Protein AF-A0A3A4VJI7-F1 (afdb_monomer_lite)

Sequence (142 aa):
MVLNINERAIRIEETVIRQRICEKINSIASKTSEQTGNLPPHCHVLIFDKETDRVYGRSFRFKKNSNTHEISFEPINGLMMSISGNVASIIEMLVEKFPHTGLIADSKIAKGILESESVSVVEDGHFRLKRNSGILDVYTSE

Secondary structure (DSSP, 8-state):
----HHHHHHHHHHHHHHHHHHHHHHHHHHHHHHHHS---SEEEEEEEETTTTEEEEEEEEEEE-TTT--EEEEEPTT--EEE-S-HHHHHHHHHHH-TTSEEEE-HHHHHHHHHSS-EEEEETTEEEEEETTEEEEEE---

Foldseek 3Di:
DDDDVVVVVVVVVVVVVVVVVVVVQVVFVQLLCVVVLDFDQKEKEWEQDPVVRWIWIWIWGWDQDPVPSDIDIDTDPPRTDTDPDDLVVVVVVCCQPPQPHEYEYEPVSVVSVVVVPAWDDPDVQWIWHDDPRHIYIYGGSD

Radius of gyration: 16.57 Å; chains: 1; bounding box: 43×51×35 Å

Structure (mmCIF, N/CA/C/O backbone):
data_AF-A0A3A4VJI7-F1
#
_entry.id   AF-A0A3A4VJI7-F1
#
loop_
_atom_site.group_PDB
_atom_site.id
_atom_site.type_symbol
_atom_site.label_atom_id
_atom_site.label_alt_id
_atom_site.label_comp_id
_atom_site.label_asym_id
_atom_site.label_entity_id
_atom_site.label_seq_id
_atom_site.pdbx_PDB_ins_code
_atom_site.Cartn_x
_atom_site.Cartn_y
_atom_site.Cartn_z
_atom_site.occupancy
_atom_site.B_iso_or_equiv
_atom_site.auth_seq_id
_atom_site.auth_comp_id
_atom_site.auth_asym_id
_atom_site.auth_atom_id
_atom_site.pdbx_PDB_model_num
ATOM 1 N N . MET A 1 1 ? -24.163 33.745 12.766 1.00 47.50 1 MET A N 1
ATOM 2 C CA . MET A 1 1 ? -24.335 32.280 12.653 1.00 47.50 1 MET A CA 1
ATOM 3 C C . MET A 1 1 ? -23.215 31.618 13.448 1.00 47.50 1 MET A C 1
ATOM 5 O O . MET A 1 1 ? -22.086 31.572 12.977 1.00 47.50 1 MET A O 1
ATOM 9 N N . VAL A 1 2 ? -23.475 31.248 14.703 1.00 48.59 2 VAL A N 1
ATOM 10 C CA . VAL A 1 2 ? -22.473 30.622 15.583 1.00 48.59 2 VAL A CA 1
ATOM 11 C C . VAL A 1 2 ? -22.632 29.116 15.418 1.00 48.59 2 VAL A C 1
ATOM 13 O O . VAL A 1 2 ? -23.659 28.573 15.808 1.00 48.59 2 VAL A O 1
ATOM 16 N N . LEU A 1 3 ? -21.666 28.458 14.773 1.00 49.41 3 LEU A N 1
ATOM 17 C CA . LEU A 1 3 ? -21.612 26.993 14.754 1.00 49.41 3 LEU A CA 1
ATOM 18 C C . LEU A 1 3 ? -21.523 26.506 16.202 1.00 49.41 3 LEU A C 1
ATOM 20 O O . LEU A 1 3 ? -20.687 27.000 16.965 1.00 49.41 3 LEU A O 1
ATOM 24 N N . ASN A 1 4 ? -22.402 25.573 16.557 1.00 63.50 4 ASN A N 1
ATOM 25 C CA . ASN A 1 4 ? -22.494 25.000 17.891 1.00 63.50 4 ASN A CA 1
ATOM 26 C C . ASN A 1 4 ? -21.128 24.390 18.260 1.00 63.50 4 ASN A C 1
ATOM 28 O O . ASN A 1 4 ? -20.494 23.746 17.422 1.00 63.50 4 ASN A O 1
ATOM 32 N N . ILE A 1 5 ? -20.632 24.627 19.478 1.00 62.41 5 ILE A N 1
ATOM 33 C CA . ILE A 1 5 ? -19.257 24.273 19.893 1.00 62.41 5 ILE A CA 1
ATOM 34 C C . ILE A 1 5 ? -18.969 22.779 19.654 1.00 62.41 5 ILE A C 1
ATOM 36 O O . ILE A 1 5 ? -17.873 22.420 19.223 1.00 62.41 5 ILE A O 1
ATOM 40 N N . ASN A 1 6 ? -19.992 21.935 19.804 1.00 60.12 6 ASN A N 1
ATOM 41 C CA . ASN A 1 6 ? -19.926 20.499 19.536 1.00 60.12 6 ASN A CA 1
ATOM 42 C C . ASN A 1 6 ? -19.688 20.166 18.052 1.00 60.12 6 ASN A C 1
ATOM 44 O O . ASN A 1 6 ? -18.884 19.294 17.746 1.00 60.12 6 ASN A O 1
ATOM 48 N N . GLU A 1 7 ? -20.309 20.884 17.113 1.00 55.56 7 GLU A N 1
ATOM 49 C CA . GLU A 1 7 ? -20.093 20.657 15.674 1.00 55.56 7 GLU A CA 1
ATOM 50 C C . GLU A 1 7 ? -18.692 21.091 15.230 1.00 55.56 7 GLU A C 1
ATOM 52 O O . GLU A 1 7 ? -18.107 20.498 14.324 1.00 55.56 7 GLU A O 1
ATOM 57 N N . ARG A 1 8 ? -18.132 22.128 15.866 1.00 59.53 8 ARG A N 1
ATOM 58 C CA . ARG A 1 8 ? -16.745 22.548 15.622 1.00 59.53 8 ARG A CA 1
ATOM 59 C C . ARG A 1 8 ? -15.745 21.527 16.153 1.00 59.53 8 ARG A C 1
ATOM 61 O O . ARG A 1 8 ? -14.794 21.228 15.440 1.00 59.53 8 ARG A O 1
ATOM 68 N N . ALA A 1 9 ? -15.966 20.990 17.352 1.00 57.34 9 ALA A N 1
ATOM 69 C CA . ALA A 1 9 ? -15.097 19.972 17.940 1.00 57.34 9 ALA A CA 1
ATOM 70 C C . ALA A 1 9 ? -15.048 18.701 17.075 1.00 57.34 9 ALA A C 1
ATOM 72 O O . ALA A 1 9 ? -13.960 18.263 16.711 1.00 57.34 9 ALA A O 1
ATOM 73 N N . ILE A 1 10 ? -16.212 18.205 16.635 1.00 60.72 10 ILE A N 1
ATOM 74 C CA . ILE A 1 10 ? -16.316 17.028 15.754 1.00 60.72 10 ILE A CA 1
ATOM 75 C C . ILE A 1 10 ? -15.569 17.258 14.429 1.00 60.72 10 ILE A C 1
ATOM 77 O O . ILE A 1 10 ? -14.795 16.412 13.990 1.00 60.72 10 ILE A O 1
ATOM 81 N N . ARG A 1 11 ? -15.726 18.434 13.801 1.00 62.09 11 ARG A N 1
ATOM 82 C CA . ARG A 1 11 ? -15.022 18.756 12.544 1.00 62.09 11 ARG A CA 1
ATOM 83 C C . ARG A 1 11 ? -13.505 18.854 12.707 1.00 62.09 11 ARG A C 1
ATOM 85 O O . ARG A 1 11 ? -12.771 18.504 11.782 1.00 62.09 11 ARG A O 1
ATOM 92 N N . ILE A 1 12 ? -13.026 19.362 13.843 1.00 62.28 12 ILE A N 1
ATOM 93 C CA . ILE A 1 12 ? -11.589 19.427 14.140 1.00 62.28 12 ILE A CA 1
ATOM 94 C C . ILE A 1 12 ? -11.040 18.007 14.296 1.00 62.28 12 ILE A C 1
ATOM 96 O O . ILE A 1 12 ? -10.025 17.683 13.687 1.00 62.28 12 ILE A O 1
ATOM 100 N N . GLU A 1 13 ? -11.746 17.150 15.029 1.00 64.62 13 GLU A N 1
ATOM 101 C CA . GLU A 1 13 ? -11.365 15.755 15.250 1.00 64.62 13 GLU A CA 1
ATOM 102 C C . GLU A 1 13 ? -11.299 14.960 13.933 1.00 64.62 13 GLU A C 1
ATOM 104 O O . GLU A 1 13 ? -10.282 14.332 13.636 1.00 64.62 13 GLU A O 1
ATOM 109 N N . GLU A 1 14 ? -12.306 15.094 13.062 1.00 69.94 14 GLU A N 1
ATOM 110 C CA . GLU A 1 14 ? -12.296 14.485 11.722 1.00 69.94 14 GLU A CA 1
ATOM 111 C C . GLU A 1 14 ? -11.133 14.980 10.848 1.00 69.94 14 GLU A C 1
ATOM 113 O O . GLU A 1 14 ? -10.529 14.207 10.097 1.00 69.94 14 GLU A O 1
ATOM 118 N N . THR A 1 15 ? -10.792 16.268 10.946 1.00 75.31 15 THR A N 1
ATOM 119 C CA . THR A 1 15 ? -9.701 16.865 10.164 1.00 75.31 15 THR A CA 1
ATOM 120 C C . THR A 1 15 ? -8.341 16.346 10.626 1.00 75.31 15 THR A C 1
ATOM 122 O O . THR A 1 15 ? -7.509 15.983 9.792 1.00 75.31 15 THR A O 1
ATOM 125 N N . VAL A 1 16 ? -8.132 16.250 11.941 1.00 80.50 16 VAL A N 1
ATOM 126 C CA . VAL A 1 16 ? -6.893 15.732 12.537 1.00 80.50 16 VAL A CA 1
ATOM 127 C C . VAL A 1 16 ? -6.702 14.254 12.193 1.00 80.50 16 VAL A C 1
ATOM 129 O O . VAL A 1 16 ? -5.628 13.865 11.732 1.00 80.50 16 VAL A O 1
ATOM 132 N N . ILE A 1 17 ? -7.754 13.436 12.322 1.00 80.44 17 ILE A N 1
ATOM 133 C CA . ILE A 1 17 ? -7.716 12.013 11.950 1.00 80.44 17 ILE A CA 1
ATOM 134 C C . ILE A 1 17 ? -7.358 11.855 10.469 1.00 80.44 17 ILE A C 1
ATOM 136 O O . ILE A 1 17 ? -6.475 11.070 10.117 1.00 80.44 17 ILE A O 1
ATOM 140 N N . ARG A 1 18 ? -7.999 12.633 9.590 1.00 80.25 18 ARG A N 1
ATOM 141 C CA . ARG A 1 18 ? -7.735 12.600 8.148 1.00 80.25 18 ARG A CA 1
ATOM 142 C C . ARG A 1 18 ? -6.298 12.979 7.807 1.00 80.25 18 ARG A C 1
ATOM 144 O O . ARG A 1 18 ? -5.693 12.327 6.954 1.00 80.25 18 ARG A O 1
ATOM 151 N N . GLN A 1 19 ? -5.766 14.016 8.445 1.00 85.00 19 GLN A N 1
ATOM 152 C CA . GLN A 1 19 ? -4.391 14.448 8.231 1.00 85.00 19 GLN A CA 1
ATOM 153 C C . GLN A 1 19 ? -3.400 13.361 8.666 1.00 85.00 19 GLN A C 1
ATOM 155 O O . GLN A 1 19 ? -2.572 12.950 7.855 1.00 85.00 19 GLN A O 1
ATOM 160 N N . ARG A 1 20 ? -3.567 12.807 9.874 1.00 87.81 20 ARG A N 1
ATOM 161 C CA . ARG A 1 20 ? -2.749 11.699 10.399 1.00 87.81 20 ARG A CA 1
ATOM 162 C C . ARG A 1 20 ? -2.748 10.485 9.465 1.00 87.81 20 ARG A C 1
ATOM 164 O O . ARG A 1 20 ? -1.698 9.921 9.165 1.00 87.81 20 ARG A O 1
ATOM 171 N N . ILE A 1 21 ? -3.920 10.091 8.964 1.00 86.75 21 ILE A N 1
ATOM 172 C CA . ILE A 1 21 ? -4.065 8.983 8.006 1.00 86.75 21 ILE A CA 1
ATOM 173 C C . ILE A 1 21 ? -3.320 9.284 6.704 1.00 86.75 21 ILE A C 1
ATOM 175 O O . ILE A 1 21 ? -2.612 8.419 6.190 1.00 86.75 21 ILE A O 1
ATOM 179 N N . CYS A 1 22 ? -3.445 10.503 6.174 1.00 85.50 22 CYS A N 1
ATOM 180 C CA . CYS A 1 22 ? -2.739 10.903 4.957 1.00 85.50 22 CYS A CA 1
ATOM 181 C C . CYS A 1 22 ? -1.219 10.885 5.144 1.00 85.50 22 CYS A C 1
ATOM 183 O O . CYS A 1 22 ? -0.510 10.417 4.256 1.00 85.50 22 CYS A O 1
ATOM 185 N N . GLU A 1 23 ? -0.726 11.359 6.287 1.00 88.31 23 GLU A N 1
ATOM 186 C CA . GLU A 1 23 ? 0.696 11.328 6.637 1.00 88.31 23 GLU A CA 1
ATOM 187 C C . GLU A 1 23 ? 1.212 9.887 6.728 1.00 88.31 23 GLU A C 1
ATOM 189 O O . GLU A 1 23 ? 2.231 9.567 6.116 1.00 88.31 23 GLU A O 1
ATOM 194 N N . LYS A 1 24 ? 0.473 8.987 7.395 1.00 89.25 24 LYS A N 1
ATOM 195 C CA . LYS A 1 24 ? 0.837 7.564 7.483 1.00 89.25 24 LYS A CA 1
ATOM 196 C C . LYS A 1 24 ? 0.866 6.893 6.105 1.00 89.25 24 LYS A C 1
ATOM 198 O O . LYS A 1 24 ? 1.834 6.209 5.783 1.00 89.25 24 LYS A O 1
ATOM 203 N N . ILE A 1 25 ? -0.156 7.120 5.279 1.00 89.31 25 ILE A N 1
ATOM 204 C CA . ILE A 1 25 ? -0.222 6.604 3.903 1.00 89.31 25 ILE A CA 1
ATOM 205 C C . ILE A 1 25 ? 0.978 7.092 3.077 1.00 89.31 25 ILE A C 1
ATOM 207 O O . ILE A 1 25 ? 1.644 6.284 2.432 1.00 89.31 25 ILE A O 1
ATOM 211 N N . ASN A 1 26 ? 1.268 8.397 3.099 1.00 88.31 26 ASN A N 1
ATOM 212 C CA . ASN A 1 26 ? 2.390 8.970 2.353 1.00 88.31 26 ASN A CA 1
ATOM 213 C C . ASN A 1 26 ? 3.736 8.426 2.851 1.00 88.31 26 ASN A C 1
ATOM 215 O O . ASN A 1 26 ? 4.624 8.163 2.04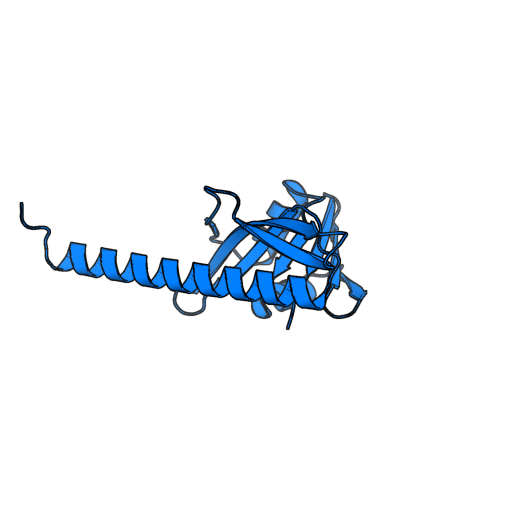6 1.00 88.31 26 ASN A O 1
ATOM 219 N N . SER A 1 27 ? 3.885 8.243 4.167 1.00 90.12 27 SER A N 1
ATOM 220 C CA . SER A 1 27 ? 5.105 7.693 4.761 1.00 90.12 27 SER A CA 1
ATOM 221 C C . SER A 1 27 ? 5.368 6.265 4.290 1.00 90.12 27 SER A C 1
ATOM 223 O O . SER A 1 27 ? 6.487 5.961 3.886 1.00 90.12 27 SER A O 1
ATOM 225 N N . ILE A 1 28 ? 4.342 5.409 4.285 1.00 90.19 28 ILE A N 1
ATOM 226 C CA . ILE A 1 28 ? 4.464 4.029 3.800 1.00 90.19 28 ILE A CA 1
ATOM 227 C C . ILE A 1 28 ? 4.773 4.020 2.302 1.00 90.19 28 ILE A C 1
ATOM 229 O O . ILE A 1 28 ? 5.717 3.361 1.885 1.00 90.19 28 ILE A O 1
ATOM 233 N N . ALA A 1 29 ? 4.054 4.813 1.502 1.00 88.12 29 ALA A N 1
ATOM 234 C CA . ALA A 1 29 ? 4.321 4.938 0.071 1.00 88.12 29 ALA A CA 1
ATOM 235 C C . ALA A 1 29 ? 5.783 5.325 -0.223 1.00 88.12 29 ALA A C 1
ATOM 237 O O . ALA A 1 29 ? 6.415 4.697 -1.072 1.00 88.12 29 ALA A O 1
ATOM 238 N N . SER A 1 30 ? 6.326 6.314 0.502 1.00 87.75 30 SER A N 1
ATOM 239 C CA . SER A 1 30 ? 7.726 6.746 0.366 1.00 87.75 30 SER A CA 1
ATOM 240 C C . SER A 1 30 ? 8.689 5.614 0.708 1.00 87.75 30 SER A C 1
ATOM 242 O O . SER A 1 30 ? 9.487 5.219 -0.139 1.00 87.75 30 SER A O 1
ATOM 244 N N . LYS A 1 31 ? 8.552 5.021 1.902 1.00 89.94 31 LYS A N 1
ATOM 245 C CA . LYS A 1 31 ? 9.438 3.951 2.383 1.00 89.94 31 LYS A CA 1
ATOM 246 C C . LYS A 1 31 ? 9.443 2.741 1.456 1.00 89.94 31 LYS A C 1
ATOM 248 O O . LYS A 1 31 ? 10.507 2.271 1.068 1.00 89.94 31 LYS A O 1
ATOM 253 N N . THR A 1 32 ? 8.264 2.256 1.061 1.00 88.69 32 THR A N 1
ATOM 254 C CA . THR A 1 32 ? 8.160 1.119 0.139 1.00 88.69 32 THR A CA 1
ATOM 255 C C . THR A 1 32 ? 8.757 1.464 -1.224 1.00 88.69 32 THR A C 1
ATOM 257 O O . THR A 1 32 ? 9.421 0.630 -1.830 1.00 88.69 32 THR A O 1
ATOM 260 N N . SER A 1 33 ? 8.593 2.703 -1.702 1.00 86.44 33 SER A N 1
ATOM 261 C CA . SER A 1 33 ? 9.201 3.120 -2.968 1.00 86.44 33 SER A CA 1
ATOM 262 C C . SER A 1 33 ? 10.727 3.145 -2.925 1.00 86.44 33 SER A C 1
ATOM 264 O O . SER A 1 33 ? 11.361 2.635 -3.847 1.00 86.44 33 SER A O 1
ATOM 266 N N . GLU A 1 34 ? 11.304 3.660 -1.839 1.00 85.81 34 GLU A N 1
ATOM 267 C CA . GLU A 1 34 ? 12.751 3.709 -1.612 1.00 85.81 34 GLU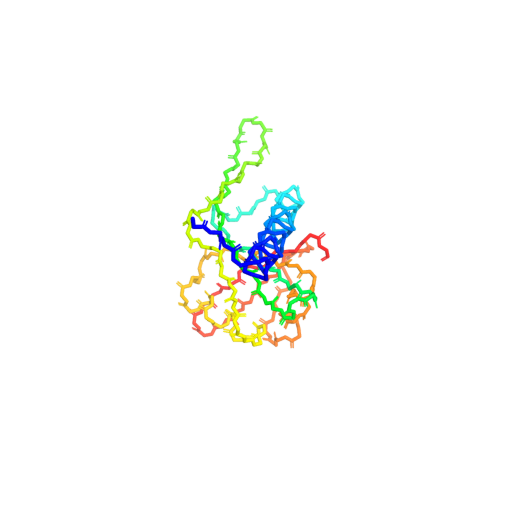 A CA 1
ATOM 268 C C . GLU A 1 34 ? 13.355 2.303 -1.517 1.00 85.81 34 GLU A C 1
ATOM 270 O O . GLU A 1 34 ? 14.419 2.056 -2.080 1.00 85.81 34 GLU A O 1
ATOM 275 N N . GLN A 1 35 ? 12.657 1.375 -0.855 1.00 85.31 35 GLN A N 1
ATOM 276 C CA . GLN A 1 35 ? 13.120 0.001 -0.664 1.00 85.31 35 GLN A CA 1
ATOM 277 C C . GLN A 1 35 ? 13.008 -0.847 -1.935 1.00 85.31 35 GLN A C 1
ATOM 279 O O . GLN A 1 35 ? 13.973 -1.501 -2.322 1.00 85.31 35 GLN A O 1
ATOM 284 N N . THR A 1 36 ? 11.843 -0.857 -2.589 1.00 82.56 36 THR A N 1
ATOM 285 C CA . THR A 1 36 ? 11.597 -1.741 -3.740 1.00 82.56 36 THR A CA 1
ATOM 286 C C . THR A 1 36 ? 12.256 -1.214 -5.015 1.00 82.56 36 THR A C 1
ATOM 288 O O . THR A 1 36 ? 12.641 -1.990 -5.885 1.00 82.56 36 THR A O 1
ATOM 291 N N . GLY A 1 37 ? 12.365 0.108 -5.198 1.00 74.75 37 GLY A N 1
ATOM 292 C CA . GLY A 1 37 ? 13.034 0.717 -6.357 1.00 74.75 37 GLY A CA 1
ATOM 293 C C . GLY A 1 37 ? 12.373 0.483 -7.734 1.00 74.75 37 GLY A C 1
ATOM 294 O O . GLY A 1 37 ? 12.763 1.124 -8.719 1.00 74.75 37 GLY A O 1
ATOM 295 N N . ASN A 1 38 ? 11.390 -0.421 -7.824 1.00 77.62 38 ASN A N 1
ATOM 296 C CA . ASN A 1 38 ? 10.706 -0.855 -9.043 1.00 77.62 38 ASN A CA 1
ATOM 297 C C . ASN A 1 38 ? 9.206 -1.121 -8.803 1.00 77.62 38 ASN A C 1
ATOM 299 O O . ASN A 1 38 ? 8.676 -2.183 -9.128 1.00 77.62 38 ASN A O 1
ATOM 303 N N . LEU A 1 39 ? 8.517 -0.152 -8.199 1.00 86.00 39 LEU A N 1
ATOM 304 C CA . LEU A 1 39 ? 7.067 -0.220 -8.030 1.00 86.00 39 LEU A CA 1
ATOM 305 C C . LEU A 1 39 ? 6.329 -0.059 -9.371 1.00 86.00 39 LEU A C 1
ATOM 307 O O . LEU A 1 39 ? 6.789 0.691 -10.241 1.00 86.00 39 LEU A O 1
ATOM 311 N N . PRO A 1 40 ? 5.145 -0.680 -9.525 1.00 87.81 40 PRO A N 1
ATOM 312 C CA . PRO A 1 40 ? 4.245 -0.386 -10.628 1.00 87.81 40 PRO A CA 1
ATOM 313 C C . PRO A 1 40 ? 3.934 1.121 -10.722 1.00 87.81 40 PRO A C 1
ATOM 315 O O . PRO A 1 40 ? 3.824 1.796 -9.696 1.00 87.81 40 PRO A O 1
ATOM 318 N N . PRO A 1 41 ? 3.709 1.672 -11.932 1.00 87.44 41 PRO A N 1
ATOM 319 C CA . PRO A 1 41 ? 3.395 3.096 -12.106 1.00 87.44 41 PRO A CA 1
ATOM 320 C C . PRO A 1 41 ? 2.136 3.550 -11.360 1.00 87.44 41 PRO A C 1
ATOM 322 O O . PRO A 1 41 ? 1.957 4.738 -11.096 1.00 87.44 41 PRO A O 1
ATOM 325 N N . HIS A 1 42 ? 1.252 2.607 -11.041 1.00 88.62 42 HIS A N 1
ATOM 326 C CA . HIS A 1 42 ? 0.031 2.820 -10.289 1.00 88.62 42 HIS A CA 1
ATOM 327 C C . HIS A 1 42 ? -0.014 1.839 -9.126 1.00 88.62 42 HIS A C 1
ATOM 329 O O . HIS A 1 42 ? -0.014 0.627 -9.353 1.00 88.62 42 HIS A O 1
ATOM 335 N N . CYS A 1 43 ? -0.112 2.370 -7.905 1.00 89.44 43 CYS A N 1
ATOM 336 C CA . CYS A 1 43 ? -0.380 1.548 -6.732 1.00 89.44 43 CYS A CA 1
ATOM 337 C C . CYS A 1 43 ? -1.503 2.129 -5.874 1.00 89.44 43 CYS A C 1
ATOM 339 O O . CYS A 1 43 ? -1.640 3.347 -5.720 1.00 89.44 43 CYS A O 1
ATOM 341 N N . HIS A 1 44 ? -2.273 1.241 -5.261 1.00 89.25 44 HIS A N 1
ATOM 342 C CA . HIS A 1 44 ? -3.118 1.553 -4.119 1.00 89.25 44 HIS A CA 1
ATOM 343 C C . HIS A 1 44 ? -2.303 1.359 -2.848 1.00 89.25 44 HIS A C 1
ATOM 345 O O . HIS A 1 44 ? -1.613 0.364 -2.718 1.00 89.25 44 HIS A O 1
ATOM 351 N N . VAL A 1 45 ? -2.378 2.287 -1.907 1.00 90.31 45 VAL A N 1
ATOM 352 C CA . VAL A 1 45 ? -1.789 2.159 -0.574 1.00 90.31 45 VAL A CA 1
ATOM 353 C C . VAL A 1 45 ? -2.929 1.911 0.398 1.00 90.31 45 VAL A C 1
ATOM 355 O O . VAL A 1 45 ? -3.836 2.741 0.467 1.00 90.31 45 VAL A O 1
ATOM 358 N N . LEU A 1 46 ? -2.895 0.801 1.131 1.00 89.81 46 LEU A N 1
ATOM 359 C CA . LEU A 1 46 ? -3.852 0.467 2.182 1.00 89.81 46 LEU A CA 1
ATOM 360 C C . LEU A 1 46 ? -3.169 0.449 3.547 1.00 89.81 46 LEU A C 1
ATOM 362 O O . LEU A 1 46 ? -2.125 -0.175 3.730 1.00 89.81 46 LEU A O 1
ATOM 366 N N . ILE A 1 47 ? -3.807 1.083 4.524 1.00 89.69 47 ILE A N 1
ATOM 367 C CA . ILE A 1 47 ? -3.372 1.060 5.917 1.00 89.69 47 ILE A CA 1
ATOM 368 C C . ILE A 1 47 ? -4.519 0.639 6.819 1.00 89.69 47 ILE A C 1
ATOM 370 O O . ILE A 1 47 ? -5.679 0.966 6.563 1.00 89.69 47 ILE A O 1
ATOM 374 N N . PHE A 1 48 ? -4.187 -0.027 7.915 1.00 87.38 48 PHE A N 1
ATOM 375 C CA . PHE A 1 48 ? -5.107 -0.206 9.020 1.00 87.38 48 PHE A CA 1
ATOM 376 C C . PHE A 1 48 ? -4.875 0.897 10.057 1.00 87.38 48 PHE A C 1
ATOM 378 O O . PHE A 1 48 ? -3.751 1.114 10.528 1.00 87.38 48 PHE A O 1
ATOM 385 N N . ASP A 1 49 ? -5.939 1.592 10.445 1.00 86.62 49 ASP A N 1
ATOM 386 C CA . ASP A 1 49 ? -5.906 2.527 11.560 1.00 86.62 49 ASP A CA 1
ATOM 387 C C . ASP A 1 49 ? -6.521 1.905 12.816 1.00 86.62 49 ASP A C 1
ATOM 389 O O . ASP A 1 49 ? -7.665 1.457 12.813 1.00 86.62 49 ASP A O 1
ATOM 393 N N . LYS A 1 50 ? -5.748 1.896 13.907 1.00 82.19 50 LYS A N 1
ATOM 394 C CA . LYS A 1 50 ? -6.157 1.293 15.184 1.00 82.19 50 LYS A CA 1
ATOM 395 C C . LYS A 1 50 ? -7.163 2.143 15.955 1.00 82.19 50 LYS A C 1
ATOM 397 O O . LYS A 1 50 ? -7.951 1.579 16.698 1.00 82.19 50 LYS A O 1
ATOM 402 N N . GLU A 1 51 ? -7.121 3.466 15.807 1.00 83.12 51 GLU A N 1
ATOM 403 C CA . GLU A 1 51 ? -8.000 4.373 16.561 1.00 83.12 51 GLU A CA 1
ATOM 404 C C . GLU A 1 51 ? -9.435 4.322 16.044 1.00 83.12 51 GLU A C 1
ATOM 406 O O . GLU A 1 51 ? -10.383 4.304 16.822 1.00 83.12 51 GLU A O 1
ATOM 411 N N . THR A 1 52 ? -9.592 4.262 14.725 1.00 79.75 52 THR A N 1
ATOM 412 C CA . THR A 1 52 ? -10.904 4.181 14.075 1.00 79.75 52 THR A CA 1
ATOM 413 C C . THR A 1 52 ? -11.345 2.750 13.766 1.00 79.75 52 THR A C 1
ATOM 415 O O . THR A 1 52 ? -12.474 2.566 13.314 1.00 79.75 52 THR A O 1
ATOM 418 N N . ASP A 1 53 ? -10.473 1.759 13.994 1.00 80.62 53 ASP A N 1
ATOM 419 C CA . ASP A 1 53 ? -10.666 0.336 13.670 1.00 80.62 53 ASP A CA 1
ATOM 420 C C . ASP A 1 53 ? -11.071 0.111 12.199 1.00 80.62 53 ASP A C 1
ATOM 422 O O . ASP A 1 53 ? -11.966 -0.668 11.868 1.00 80.62 53 ASP A O 1
ATOM 426 N N . ARG A 1 54 ? -10.445 0.861 11.282 1.00 82.88 54 ARG A N 1
ATOM 427 C CA . ARG A 1 54 ? -10.830 0.914 9.862 1.00 82.88 54 ARG A CA 1
ATOM 428 C C . ARG A 1 54 ? -9.635 0.821 8.930 1.00 82.88 54 ARG A C 1
ATOM 430 O O . ARG A 1 54 ? -8.520 1.227 9.257 1.00 82.88 54 ARG A O 1
ATOM 437 N N . VAL A 1 55 ? -9.899 0.330 7.721 1.00 85.62 55 VAL A N 1
ATOM 438 C CA . VAL A 1 55 ? -8.936 0.352 6.619 1.00 85.62 55 VAL A CA 1
ATOM 439 C C . VAL A 1 55 ? -9.111 1.637 5.824 1.00 85.62 55 VAL A C 1
ATOM 441 O O . VAL A 1 55 ? -10.230 2.006 5.454 1.00 85.62 55 VAL A O 1
ATOM 444 N N . TYR A 1 56 ? -7.999 2.306 5.544 1.00 87.25 56 TYR A N 1
ATOM 445 C CA . TYR A 1 56 ? -7.954 3.482 4.688 1.00 87.25 56 TYR A CA 1
ATOM 446 C C . TYR A 1 56 ? -7.098 3.206 3.471 1.00 87.25 56 TYR A C 1
ATOM 448 O O . TYR A 1 56 ? -6.010 2.649 3.586 1.00 87.25 56 TYR A O 1
ATOM 456 N N . GLY A 1 57 ? -7.597 3.622 2.312 1.00 87.50 57 GLY A N 1
ATOM 457 C CA . GLY A 1 57 ? -6.911 3.462 1.044 1.00 87.50 57 GLY A CA 1
ATOM 458 C C . GLY A 1 57 ? -6.677 4.779 0.333 1.00 87.50 57 GL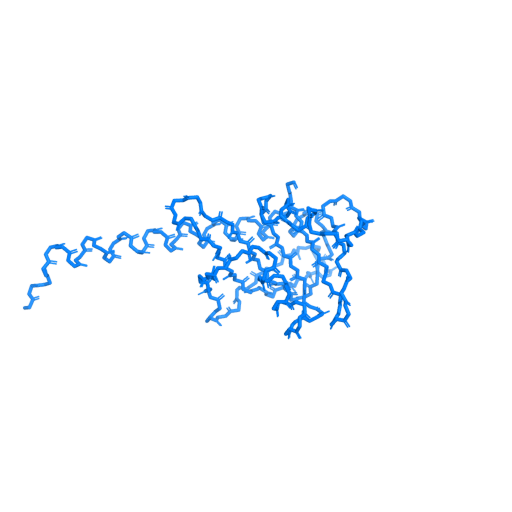Y A C 1
ATOM 459 O O . GLY A 1 57 ? -7.550 5.649 0.366 1.00 87.50 57 GLY A O 1
ATOM 460 N N . ARG A 1 58 ? -5.531 4.907 -0.343 1.00 87.62 58 ARG A N 1
ATOM 461 C CA . ARG A 1 58 ? -5.277 5.978 -1.312 1.00 87.62 58 ARG A CA 1
ATOM 462 C C . ARG A 1 58 ? -4.493 5.495 -2.516 1.00 87.62 58 ARG A C 1
ATOM 464 O O . ARG A 1 58 ? -3.574 4.705 -2.384 1.00 87.62 58 ARG A O 1
ATOM 471 N N . SER A 1 59 ? -4.844 5.996 -3.693 1.00 87.94 59 SER A N 1
ATOM 472 C CA . SER A 1 59 ? -4.143 5.649 -4.932 1.00 87.94 59 SER A CA 1
ATOM 473 C C . SER A 1 59 ? -3.045 6.653 -5.243 1.00 87.94 59 SER A C 1
ATOM 475 O O . SER A 1 59 ? -3.244 7.860 -5.083 1.00 87.94 59 SER A O 1
ATOM 477 N N . PHE A 1 60 ? -1.923 6.157 -5.742 1.00 88.31 60 PHE A N 1
ATOM 478 C CA . PHE A 1 60 ? -0.766 6.948 -6.128 1.00 88.31 60 PHE A CA 1
ATOM 479 C C . PHE A 1 60 ? -0.297 6.570 -7.521 1.00 88.31 60 PHE A C 1
ATOM 481 O O . PHE A 1 60 ? -0.416 5.423 -7.962 1.00 88.31 60 PHE A O 1
ATOM 488 N N . ARG A 1 61 ? 0.260 7.566 -8.203 1.00 88.62 61 ARG A N 1
ATOM 489 C CA . ARG A 1 61 ? 1.068 7.370 -9.395 1.00 88.62 61 ARG A CA 1
ATOM 490 C C . ARG A 1 61 ? 2.533 7.495 -9.001 1.00 88.62 61 ARG A C 1
ATOM 492 O O . ARG A 1 61 ? 2.924 8.543 -8.495 1.00 88.62 61 ARG A O 1
ATOM 499 N N . PHE A 1 62 ? 3.321 6.464 -9.275 1.00 87.06 62 PHE A N 1
ATOM 500 C CA . PHE A 1 62 ? 4.766 6.459 -9.076 1.00 87.06 62 PHE A CA 1
ATOM 501 C C . PHE A 1 62 ? 5.461 6.731 -10.409 1.00 87.06 62 PHE A C 1
ATOM 503 O O . PHE A 1 62 ? 5.097 6.174 -11.447 1.00 87.06 62 PHE A O 1
ATOM 510 N N . LYS A 1 63 ? 6.460 7.611 -10.391 1.00 84.50 63 LYS A N 1
ATOM 511 C CA . LYS A 1 63 ? 7.319 7.906 -11.538 1.00 84.50 63 LYS A CA 1
ATOM 512 C C . LYS A 1 63 ? 8.766 7.806 -11.086 1.00 84.50 63 LYS A C 1
ATOM 514 O O . LYS A 1 63 ? 9.216 8.596 -10.255 1.00 84.50 63 LYS A O 1
ATOM 519 N N . LYS A 1 64 ? 9.485 6.851 -11.668 1.00 79.50 64 LYS A N 1
ATOM 520 C CA . LYS A 1 64 ? 10.935 6.749 -11.542 1.00 79.50 64 LYS A CA 1
ATOM 521 C C . LYS A 1 64 ? 11.584 7.673 -12.564 1.00 79.50 64 LYS A C 1
ATOM 523 O O . LYS A 1 64 ? 11.307 7.572 -13.758 1.00 79.50 64 LYS A O 1
ATOM 528 N N . ASN A 1 65 ? 12.436 8.575 -12.100 1.00 79.06 65 ASN A N 1
ATOM 529 C CA . ASN A 1 65 ? 13.273 9.380 -12.969 1.00 79.06 65 ASN A CA 1
ATOM 530 C C . ASN A 1 65 ? 14.472 8.532 -13.417 1.00 79.06 65 ASN A C 1
ATOM 532 O O . ASN A 1 65 ? 15.343 8.209 -12.612 1.00 79.06 65 ASN A O 1
ATOM 536 N N . SER A 1 66 ? 14.527 8.170 -14.700 1.00 75.25 66 SER A N 1
ATOM 537 C CA . SER A 1 66 ? 15.598 7.320 -15.243 1.00 75.25 66 SER A CA 1
ATOM 538 C C . SER A 1 66 ? 16.998 7.935 -15.131 1.00 75.25 66 SER A C 1
ATOM 540 O O . SER A 1 66 ? 17.978 7.201 -15.177 1.00 75.25 66 SER A O 1
ATO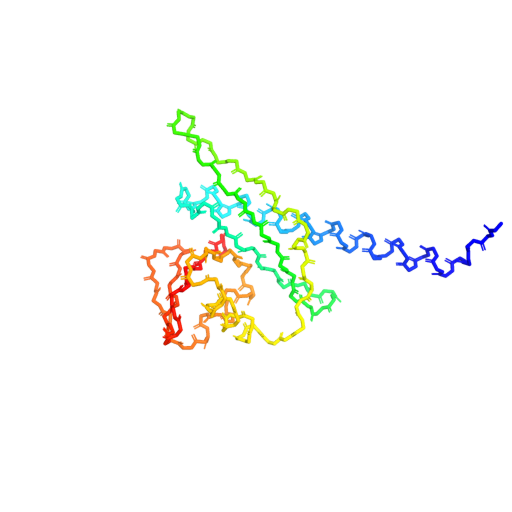M 542 N N . ASN A 1 67 ? 17.104 9.261 -14.982 1.00 75.56 67 ASN A N 1
ATOM 543 C CA . ASN A 1 67 ? 18.388 9.961 -14.920 1.00 75.56 67 ASN A CA 1
ATOM 544 C C . ASN A 1 67 ? 18.916 10.076 -13.486 1.00 75.56 67 ASN A C 1
ATOM 546 O O . ASN A 1 67 ? 20.112 9.917 -13.258 1.00 75.56 67 ASN A O 1
ATOM 550 N N . THR A 1 68 ? 18.038 10.354 -12.519 1.00 75.94 68 THR A N 1
ATOM 551 C CA . THR A 1 68 ? 18.427 10.571 -11.114 1.00 75.94 68 THR A CA 1
ATOM 552 C C . THR A 1 68 ? 18.191 9.350 -10.229 1.00 75.94 68 THR A C 1
ATOM 554 O O . THR A 1 68 ? 18.625 9.343 -9.085 1.00 75.94 68 THR A O 1
ATOM 557 N N . HIS A 1 69 ? 17.521 8.312 -10.745 1.00 68.44 69 HIS A N 1
ATOM 558 C CA . HIS A 1 69 ? 16.994 7.174 -9.978 1.00 68.44 69 HIS A CA 1
ATOM 559 C C . HIS A 1 69 ? 16.006 7.568 -8.868 1.00 68.44 69 HIS A C 1
ATOM 561 O O . HIS A 1 69 ? 15.560 6.705 -8.114 1.00 68.44 69 HIS A O 1
ATOM 567 N N . GLU A 1 70 ? 15.611 8.841 -8.796 1.00 75.44 70 GLU A N 1
ATOM 568 C CA . GLU A 1 70 ? 14.644 9.330 -7.822 1.00 75.44 70 GLU A CA 1
ATOM 569 C C . GLU A 1 70 ? 13.251 8.795 -8.144 1.00 75.44 70 GLU A C 1
ATOM 571 O O . GLU A 1 70 ? 12.832 8.735 -9.307 1.00 75.44 70 GLU A O 1
ATOM 576 N N . ILE A 1 71 ? 12.509 8.444 -7.099 1.00 74.56 71 ILE A N 1
ATOM 577 C CA . ILE A 1 71 ? 11.107 8.069 -7.214 1.00 74.56 71 ILE A CA 1
ATOM 578 C C . ILE A 1 71 ? 10.271 9.232 -6.705 1.00 74.56 71 ILE A C 1
ATOM 580 O O . ILE A 1 71 ? 10.382 9.657 -5.561 1.00 74.56 71 ILE A O 1
ATOM 584 N N . SER A 1 72 ? 9.420 9.745 -7.584 1.00 81.56 72 SER A N 1
ATOM 585 C CA . SER A 1 72 ? 8.373 10.692 -7.219 1.00 81.56 72 SER A CA 1
ATOM 586 C C . SER A 1 72 ? 7.045 9.955 -7.156 1.00 81.56 72 SER A C 1
ATOM 588 O O . SER A 1 72 ? 6.779 9.062 -7.968 1.00 81.56 72 SER A O 1
ATOM 590 N N . PHE A 1 73 ? 6.200 10.325 -6.199 1.00 83.25 73 PHE A N 1
ATOM 591 C CA . PHE A 1 73 ? 4.843 9.811 -6.118 1.00 83.25 73 PHE A CA 1
ATOM 592 C C . PHE A 1 73 ? 3.848 10.953 -5.966 1.00 83.25 73 PHE A C 1
ATOM 594 O O . PHE A 1 73 ? 4.042 11.893 -5.199 1.00 83.25 73 PHE A O 1
ATOM 601 N N . GLU A 1 74 ? 2.766 10.864 -6.727 1.00 85.56 74 GLU A N 1
ATOM 602 C CA . GLU A 1 74 ? 1.701 11.857 -6.745 1.00 85.56 74 GLU A CA 1
ATOM 603 C C . GLU A 1 74 ? 0.394 11.165 -6.357 1.00 85.56 74 GLU A C 1
ATOM 605 O O . GLU A 1 74 ? 0.036 10.144 -6.961 1.00 85.56 74 GLU A O 1
ATOM 610 N N . PRO A 1 75 ? -0.347 11.676 -5.362 1.00 82.06 75 PRO A N 1
ATOM 611 C CA . PRO A 1 75 ? -1.645 11.116 -5.049 1.00 82.06 75 PRO A CA 1
ATOM 612 C C . PRO A 1 75 ? -2.618 11.341 -6.206 1.00 82.06 75 PRO A C 1
ATOM 614 O O . PRO A 1 75 ? -2.740 12.442 -6.740 1.00 82.06 75 PRO A O 1
ATOM 617 N N . ILE A 1 76 ? -3.384 10.309 -6.540 1.00 81.06 76 ILE A N 1
ATOM 618 C CA . ILE A 1 76 ? -4.491 10.422 -7.484 1.00 81.06 76 ILE A CA 1
ATOM 619 C C . ILE A 1 76 ? -5.675 11.038 -6.724 1.00 81.06 76 ILE A C 1
ATOM 621 O O . ILE A 1 76 ? -6.133 10.505 -5.707 1.00 81.06 76 ILE A O 1
ATOM 625 N N . ASN A 1 77 ? -6.124 12.214 -7.173 1.00 61.03 77 ASN A N 1
ATOM 626 C CA . ASN A 1 77 ? -7.179 12.983 -6.510 1.00 61.03 77 ASN A CA 1
ATOM 627 C C . ASN A 1 77 ? -8.488 12.185 -6.374 1.00 61.03 77 ASN A C 1
ATOM 629 O O . ASN A 1 77 ? -8.878 11.450 -7.276 1.00 61.03 77 ASN A O 1
ATOM 633 N N . GLY A 1 78 ? -9.182 12.376 -5.245 1.00 52.94 78 GLY A N 1
ATOM 634 C CA . GLY A 1 78 ? -10.534 11.847 -5.006 1.00 52.94 78 GLY A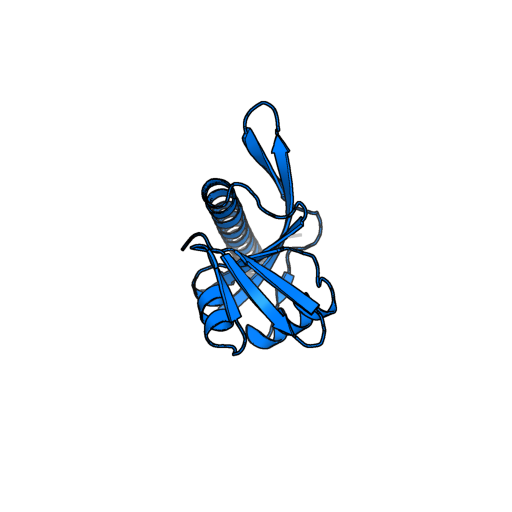 CA 1
ATOM 635 C C . GLY A 1 78 ? -10.620 10.453 -4.378 1.00 52.94 78 GLY A C 1
ATOM 636 O O . GLY A 1 78 ? -11.719 10.008 -4.072 1.00 52.94 78 GLY A O 1
ATOM 637 N N . LEU A 1 79 ? -9.497 9.774 -4.134 1.00 54.28 79 LEU A N 1
ATOM 638 C CA . LEU A 1 79 ? -9.499 8.354 -3.769 1.00 54.28 79 LEU A CA 1
ATOM 639 C C . LEU A 1 79 ? -8.984 8.096 -2.348 1.00 54.28 79 LEU A C 1
ATOM 641 O O . LEU A 1 79 ? -8.167 7.212 -2.166 1.00 54.28 79 LEU A O 1
ATOM 645 N N . MET A 1 80 ? -9.424 8.871 -1.346 1.00 59.16 80 MET A N 1
ATOM 646 C CA . MET A 1 80 ? -9.250 8.476 0.060 1.00 59.16 80 MET A CA 1
ATOM 647 C C . MET A 1 80 ? -10.520 7.765 0.515 1.00 59.16 80 MET A C 1
ATOM 649 O O . MET A 1 80 ? -11.537 8.413 0.750 1.00 59.16 80 MET A O 1
ATOM 653 N N . MET A 1 81 ? -10.476 6.440 0.595 1.00 66.12 81 MET A N 1
ATOM 654 C CA . MET A 1 81 ? -11.631 5.633 0.982 1.00 66.12 81 MET A CA 1
ATOM 655 C C . MET A 1 81 ? -11.416 5.031 2.360 1.00 66.12 81 MET A C 1
ATOM 657 O O . MET A 1 81 ? -10.398 4.393 2.606 1.00 66.12 81 MET A O 1
ATOM 661 N N . SER A 1 82 ? -12.385 5.241 3.249 1.00 68.88 82 SER A N 1
ATOM 662 C CA . SER A 1 82 ? -12.569 4.360 4.396 1.00 68.88 82 SER A CA 1
ATOM 663 C C . SER A 1 82 ? -13.327 3.145 3.887 1.00 68.88 82 SER A C 1
ATOM 665 O O . SER A 1 82 ? -14.434 3.285 3.366 1.00 68.88 82 SER A O 1
ATOM 667 N N . ILE A 1 83 ? -12.706 1.976 3.965 1.00 70.12 83 ILE A N 1
ATOM 668 C CA . ILE A 1 83 ? -13.299 0.739 3.477 1.00 70.12 83 ILE A CA 1
ATOM 669 C C . ILE A 1 83 ? -13.772 -0.041 4.699 1.00 70.12 83 ILE A C 1
ATOM 671 O O . ILE A 1 83 ? -12.966 -0.486 5.516 1.00 70.12 83 ILE A O 1
ATOM 675 N N . SER A 1 84 ? -15.090 -0.175 4.844 1.00 64.69 84 SER A N 1
ATOM 676 C CA . SER A 1 84 ? -15.681 -1.073 5.832 1.00 64.69 84 SER A CA 1
ATOM 677 C C . SER A 1 84 ? -15.660 -2.497 5.288 1.00 64.69 84 SER A C 1
ATOM 679 O O . SER A 1 84 ? -16.218 -2.757 4.223 1.00 64.69 84 SER A O 1
ATOM 681 N N . GLY A 1 85 ? -15.035 -3.415 6.015 1.00 64.69 85 GLY A N 1
ATOM 682 C CA . GLY A 1 85 ? -14.914 -4.814 5.620 1.00 64.69 85 GLY A CA 1
ATOM 683 C C . GLY A 1 85 ? -13.668 -5.453 6.217 1.00 64.69 85 GLY A C 1
ATOM 684 O O . GLY A 1 85 ? -12.783 -4.765 6.724 1.00 64.69 85 GLY A O 1
ATOM 685 N N . ASN A 1 86 ? -13.599 -6.781 6.167 1.00 75.00 86 ASN A N 1
ATOM 686 C CA . ASN A 1 86 ? -12.371 -7.491 6.509 1.00 75.00 86 ASN A CA 1
ATOM 687 C C . ASN A 1 86 ? -11.340 -7.349 5.373 1.00 75.00 86 ASN A C 1
ATOM 689 O O . ASN A 1 86 ? -11.698 -7.114 4.218 1.00 75.00 86 ASN A O 1
ATOM 693 N N . VAL A 1 87 ? -10.057 -7.508 5.704 1.00 76.75 87 VAL A N 1
ATOM 694 C CA . VAL A 1 87 ? -8.935 -7.368 4.758 1.00 76.75 87 VAL A CA 1
ATOM 695 C C . VAL A 1 87 ? -9.123 -8.246 3.514 1.00 76.75 87 VAL A C 1
ATOM 697 O O . VAL A 1 87 ? -8.923 -7.769 2.400 1.00 76.75 87 VAL A O 1
ATOM 700 N N . ALA A 1 88 ? -9.611 -9.479 3.684 1.00 77.25 88 ALA A N 1
ATOM 701 C CA . ALA A 1 88 ? -9.876 -10.404 2.583 1.00 77.25 88 ALA A CA 1
ATOM 702 C C . ALA A 1 88 ? -10.876 -9.844 1.553 1.00 77.25 88 ALA A C 1
ATOM 704 O O . ALA A 1 88 ? -10.620 -9.894 0.355 1.00 77.25 88 ALA A O 1
ATOM 705 N N . SER A 1 89 ? -11.978 -9.236 2.001 1.00 78.75 89 SER A N 1
ATOM 706 C CA . SER A 1 89 ? -13.002 -8.672 1.105 1.00 78.75 89 SER A CA 1
ATOM 707 C C . SER A 1 89 ? -12.471 -7.488 0.296 1.00 78.75 89 SER A C 1
ATOM 709 O O . SER A 1 89 ? -12.842 -7.295 -0.860 1.00 78.75 89 SER A O 1
ATOM 711 N N . ILE A 1 90 ? -11.588 -6.688 0.901 1.00 78.12 90 ILE A N 1
ATOM 712 C CA . ILE A 1 90 ? -10.948 -5.551 0.230 1.00 78.12 90 ILE A CA 1
ATOM 713 C C . ILE A 1 90 ? -10.013 -6.053 -0.868 1.00 78.12 90 ILE A C 1
ATOM 715 O O . ILE A 1 90 ? -10.008 -5.509 -1.968 1.00 78.12 90 ILE A O 1
ATOM 719 N N . ILE A 1 91 ? -9.254 -7.108 -0.579 1.00 78.56 91 ILE A N 1
ATOM 720 C CA . ILE A 1 91 ? -8.338 -7.729 -1.533 1.00 78.56 91 ILE A CA 1
ATOM 721 C C . ILE A 1 91 ? -9.097 -8.308 -2.719 1.00 78.56 91 ILE A C 1
ATOM 723 O O . ILE A 1 91 ? -8.737 -7.999 -3.848 1.00 78.56 91 ILE A O 1
ATOM 727 N N . GLU A 1 92 ? -10.159 -9.084 -2.489 1.00 79.56 92 GLU A N 1
ATOM 728 C CA . GLU A 1 92 ? -10.968 -9.644 -3.581 1.00 79.56 92 GLU A CA 1
ATOM 729 C C . GLU A 1 92 ? -11.513 -8.531 -4.489 1.00 79.56 92 GLU A C 1
ATOM 731 O O . GLU A 1 92 ? -11.368 -8.595 -5.709 1.00 79.56 92 GLU A O 1
ATOM 736 N N . MET A 1 93 ? -12.025 -7.446 -3.896 1.00 81.00 93 MET A N 1
ATOM 737 C CA . MET A 1 93 ? -12.493 -6.277 -4.645 1.00 81.00 93 MET A CA 1
ATOM 738 C C . MET A 1 93 ? -11.374 -5.606 -5.459 1.00 81.00 93 MET A C 1
ATOM 740 O O . MET A 1 93 ? -11.612 -5.175 -6.588 1.00 81.00 93 MET A O 1
ATOM 744 N N . LEU A 1 94 ? -10.163 -5.497 -4.901 1.00 79.94 94 LEU A N 1
ATOM 745 C CA . LEU A 1 94 ? -9.011 -4.920 -5.595 1.00 79.94 94 LEU A CA 1
ATOM 746 C C . LEU A 1 94 ? -8.520 -5.811 -6.735 1.00 79.94 94 LEU A C 1
ATOM 748 O O . LEU A 1 94 ? -8.231 -5.291 -7.808 1.00 79.94 94 LEU A O 1
ATOM 752 N N . VAL A 1 95 ? -8.458 -7.128 -6.535 1.00 82.00 95 VAL A N 1
ATOM 753 C CA . VAL A 1 95 ? -8.069 -8.069 -7.593 1.00 82.00 95 VAL A CA 1
ATOM 754 C C . VAL A 1 95 ? -9.093 -8.034 -8.726 1.00 82.00 95 VAL A C 1
ATOM 756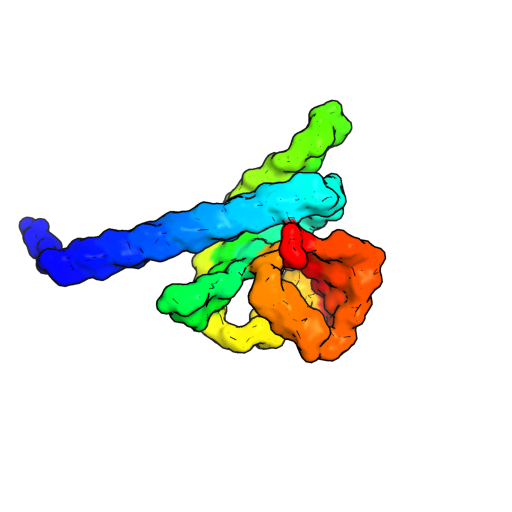 O O . VAL A 1 95 ? -8.712 -8.001 -9.888 1.00 82.00 95 VAL A O 1
ATOM 759 N N . GLU A 1 96 ? -10.388 -7.996 -8.409 1.00 82.75 96 GLU A N 1
ATOM 760 C CA . GLU A 1 96 ? -11.456 -7.989 -9.412 1.00 82.75 96 GLU A CA 1
ATOM 761 C C . GLU A 1 96 ? -11.503 -6.680 -10.214 1.00 82.75 96 GLU A C 1
ATOM 763 O O . GLU A 1 96 ? -11.648 -6.700 -11.436 1.00 82.75 96 GLU A O 1
ATOM 768 N N . LYS A 1 97 ? -11.367 -5.526 -9.547 1.00 79.94 97 LYS A N 1
ATOM 769 C CA . LYS A 1 97 ? -11.493 -4.212 -10.202 1.00 79.94 97 LYS A CA 1
ATOM 770 C C . LYS A 1 97 ? -10.187 -3.679 -10.778 1.00 79.94 97 LYS A C 1
ATOM 772 O O . LYS A 1 97 ? -10.218 -2.920 -11.745 1.00 79.94 97 LYS A O 1
ATOM 777 N N . PHE A 1 98 ? -9.057 -4.036 -10.175 1.00 80.19 98 PHE A N 1
ATOM 778 C CA . PHE A 1 98 ? -7.741 -3.481 -10.484 1.00 80.19 98 PHE A CA 1
ATOM 779 C C . PHE A 1 98 ? -6.646 -4.570 -10.566 1.00 80.19 98 PHE A C 1
ATOM 781 O O . PHE A 1 98 ? -5.586 -4.406 -9.958 1.00 80.19 98 PHE A O 1
ATOM 788 N N . PRO A 1 99 ? -6.825 -5.636 -11.377 1.00 74.44 99 PRO A N 1
ATOM 789 C CA . PRO A 1 99 ? -5.954 -6.830 -11.428 1.00 74.44 99 PRO A CA 1
ATOM 790 C C . PRO A 1 99 ? -4.511 -6.589 -11.911 1.00 74.44 99 PRO A C 1
ATOM 792 O O . PRO A 1 99 ? -3.740 -7.529 -12.078 1.00 74.44 99 PRO A O 1
ATOM 795 N N . HIS A 1 100 ? -4.140 -5.352 -12.229 1.00 75.88 100 HIS A N 1
ATOM 796 C CA . HIS A 1 100 ? -2.796 -4.983 -12.689 1.00 75.88 100 HIS A CA 1
ATOM 797 C C . HIS A 1 100 ? -2.231 -3.778 -11.928 1.00 75.88 100 HIS A C 1
ATOM 799 O O . HIS A 1 100 ? -1.226 -3.201 -12.337 1.00 75.88 100 HIS A O 1
ATOM 805 N N . THR A 1 101 ? -2.894 -3.367 -10.844 1.00 84.44 101 THR A N 1
ATOM 806 C CA . THR A 1 101 ? -2.442 -2.257 -10.002 1.00 84.44 101 THR A CA 1
ATOM 807 C C . THR A 1 101 ? -1.701 -2.821 -8.801 1.00 84.44 101 THR A C 1
ATOM 809 O O . THR A 1 101 ? -2.182 -3.758 -8.170 1.00 84.44 101 THR A O 1
ATOM 812 N N . GLY A 1 102 ? -0.537 -2.259 -8.476 1.00 89.06 102 GLY A N 1
ATOM 813 C CA . GLY A 1 102 ? 0.198 -2.668 -7.282 1.00 89.06 102 GLY A CA 1
ATOM 814 C C . GLY A 1 102 ? -0.574 -2.312 -6.012 1.00 89.06 102 GLY A C 1
ATOM 815 O O . GLY A 1 102 ? -1.277 -1.302 -5.956 1.00 89.06 102 GLY A O 1
ATOM 816 N N . LEU A 1 103 ? -0.430 -3.113 -4.968 1.00 91.12 103 LEU A N 1
ATOM 817 C CA . LEU A 1 103 ? -0.918 -2.800 -3.633 1.00 91.12 103 LEU A CA 1
ATOM 818 C C . LEU A 1 103 ? 0.280 -2.564 -2.722 1.00 91.12 103 LEU A C 1
ATOM 820 O O . LEU A 1 103 ? 1.118 -3.434 -2.579 1.00 91.12 103 LEU A O 1
ATOM 824 N N . ILE A 1 104 ? 0.355 -1.415 -2.073 1.00 92.81 104 ILE A N 1
ATOM 825 C CA . ILE A 1 104 ? 1.263 -1.161 -0.960 1.00 92.81 104 ILE A CA 1
ATOM 826 C C . ILE A 1 104 ? 0.446 -1.312 0.321 1.00 92.81 104 ILE A C 1
ATOM 828 O O . ILE A 1 104 ? -0.603 -0.684 0.464 1.00 92.81 104 ILE A O 1
ATOM 832 N N . ALA A 1 105 ? 0.893 -2.151 1.244 1.00 91.00 105 ALA A N 1
ATOM 833 C CA . ALA A 1 105 ? 0.164 -2.475 2.463 1.00 91.00 105 ALA A CA 1
ATOM 834 C C . ALA A 1 105 ? 1.006 -2.160 3.703 1.00 91.00 105 ALA A C 1
ATOM 836 O O . ALA A 1 105 ? 2.213 -2.385 3.704 1.00 91.00 105 ALA A O 1
ATOM 837 N N . ASP A 1 106 ? 0.370 -1.668 4.772 1.00 90.69 106 ASP A N 1
ATOM 838 C CA . ASP A 1 106 ? 1.008 -1.685 6.095 1.00 90.69 106 ASP A CA 1
ATOM 839 C C . ASP A 1 106 ? 1.127 -3.118 6.641 1.00 90.69 106 ASP A C 1
ATOM 841 O O . ASP A 1 106 ? 0.444 -4.030 6.162 1.00 90.69 106 ASP A O 1
ATOM 845 N N . SER A 1 107 ? 1.962 -3.327 7.664 1.00 86.81 107 SER A N 1
ATOM 846 C CA . SER A 1 107 ? 2.207 -4.659 8.241 1.00 86.81 107 SER A CA 1
ATOM 847 C C . SER A 1 107 ? 0.943 -5.414 8.650 1.00 86.81 107 SER A C 1
ATOM 849 O O . SER A 1 107 ? 0.885 -6.637 8.516 1.00 86.81 107 SER A O 1
ATOM 851 N N . LYS A 1 108 ? -0.095 -4.728 9.145 1.00 87.19 108 LYS A N 1
ATOM 852 C CA . LYS A 1 108 ? -1.325 -5.400 9.582 1.00 87.19 108 LYS A CA 1
ATOM 853 C C . LYS A 1 108 ? -2.157 -5.867 8.393 1.00 87.19 108 LYS A C 1
ATOM 855 O O . LYS A 1 108 ? -2.680 -6.981 8.435 1.00 87.19 108 LYS A O 1
ATOM 860 N N . ILE A 1 109 ? -2.265 -5.049 7.347 1.00 88.44 109 ILE A N 1
ATOM 861 C CA . ILE A 1 109 ? -2.899 -5.465 6.094 1.00 88.44 109 ILE A CA 1
ATOM 862 C C . ILE A 1 109 ? -2.092 -6.606 5.469 1.00 88.44 109 ILE A C 1
ATOM 864 O O . ILE A 1 109 ? -2.673 -7.652 5.196 1.00 88.44 109 ILE A O 1
ATOM 868 N N . ALA A 1 110 ? -0.770 -6.448 5.329 1.00 87.69 110 ALA A N 1
ATOM 869 C CA . ALA A 1 110 ? 0.137 -7.442 4.753 1.00 87.69 110 ALA A CA 1
ATOM 870 C C . ALA A 1 110 ? 0.033 -8.801 5.461 1.00 87.69 110 ALA A C 1
ATOM 872 O O . ALA A 1 110 ? -0.143 -9.827 4.805 1.00 87.69 110 ALA A O 1
ATOM 873 N N . LYS A 1 111 ? 0.035 -8.812 6.800 1.00 85.62 111 LYS A N 1
ATOM 874 C CA . LYS A 1 111 ? -0.165 -10.029 7.597 1.00 85.62 111 LYS A CA 1
ATOM 875 C C . LYS A 1 111 ? -1.510 -10.696 7.301 1.00 85.62 111 LYS A C 1
ATOM 877 O O . LYS A 1 111 ? -1.548 -11.900 7.074 1.00 85.62 111 LYS A O 1
ATOM 882 N N . GLY A 1 112 ? -2.591 -9.917 7.233 1.00 82.50 112 GLY A N 1
ATOM 883 C CA . GLY A 1 112 ? -3.909 -10.440 6.862 1.00 82.50 112 GLY A CA 1
ATOM 884 C C . GLY A 1 112 ? -3.955 -11.021 5.443 1.00 82.50 112 GLY A C 1
ATOM 885 O O . GLY A 1 112 ? -4.699 -11.967 5.201 1.00 82.50 112 GLY A O 1
ATOM 886 N N . ILE A 1 113 ? -3.147 -10.494 4.512 1.00 82.56 113 ILE A N 1
ATOM 887 C CA . ILE A 1 113 ? -3.006 -11.047 3.153 1.00 82.56 113 ILE A CA 1
ATOM 888 C C . ILE A 1 113 ? -2.276 -12.387 3.200 1.00 82.56 113 ILE A C 1
ATOM 890 O O . ILE A 1 113 ? -2.740 -13.347 2.596 1.00 82.56 113 ILE A O 1
ATOM 894 N N . LEU A 1 114 ? -1.151 -12.448 3.915 1.00 81.81 114 LEU A N 1
ATOM 895 C CA . LEU A 1 114 ? -0.308 -13.641 4.034 1.00 81.81 114 LEU A CA 1
ATOM 896 C C . LEU A 1 114 ? -1.038 -14.810 4.703 1.00 81.81 114 LEU A C 1
ATOM 898 O O . LEU A 1 114 ? -0.798 -15.963 4.358 1.00 81.81 114 LEU A O 1
ATOM 902 N N . GLU A 1 115 ? -1.949 -14.509 5.626 1.00 81.00 115 GLU A N 1
ATOM 903 C CA . GLU A 1 115 ? -2.844 -15.490 6.245 1.00 81.00 115 GLU A CA 1
ATOM 904 C C . GLU A 1 115 ? -3.965 -15.955 5.294 1.00 81.00 115 GLU A C 1
ATOM 906 O O . GLU A 1 115 ? -4.537 -17.025 5.495 1.00 81.00 115 GLU A O 1
ATOM 911 N N . SER A 1 116 ? -4.282 -15.184 4.244 1.00 68.25 116 SER A N 1
ATOM 912 C CA . SER A 1 116 ? -5.257 -15.563 3.219 1.00 68.25 116 SER A CA 1
ATOM 913 C C . SER A 1 116 ? -4.572 -16.417 2.145 1.00 68.25 116 SER A C 1
ATOM 915 O O . SER A 1 116 ? -3.741 -15.944 1.375 1.00 68.25 116 SER A O 1
ATOM 917 N N . GLU A 1 117 ? -4.884 -17.708 2.113 1.00 65.19 117 GLU A N 1
ATOM 918 C CA . GLU A 1 117 ? -4.157 -18.714 1.330 1.00 65.19 117 GLU A CA 1
ATOM 919 C C . GLU A 1 117 ? -3.955 -18.351 -0.167 1.00 65.19 117 GLU A C 1
ATOM 921 O O . GLU A 1 117 ? -4.739 -17.628 -0.790 1.00 65.19 117 GLU A O 1
ATOM 926 N N . SER A 1 118 ? -2.901 -18.916 -0.774 1.00 72.94 118 SER A N 1
ATOM 927 C CA . SER A 1 118 ? -2.395 -18.673 -2.149 1.00 72.94 118 SER A CA 1
ATOM 928 C C . SER A 1 118 ? -1.575 -17.389 -2.364 1.00 72.94 118 SER A C 1
ATOM 930 O O . SER A 1 118 ? -1.753 -16.684 -3.363 1.00 72.94 118 SER A O 1
ATOM 932 N N . VAL A 1 119 ? -0.633 -17.117 -1.457 1.00 80.88 119 VAL A N 1
ATOM 933 C CA . VAL A 1 119 ? 0.416 -16.104 -1.642 1.00 80.88 119 VAL A CA 1
ATOM 934 C C . VAL A 1 119 ? 1.731 -16.774 -2.036 1.00 80.88 119 VAL A C 1
ATOM 936 O O . VAL A 1 119 ? 2.172 -17.722 -1.392 1.00 80.88 119 VAL A O 1
ATOM 939 N N . SER A 1 120 ? 2.379 -16.261 -3.078 1.00 85.00 120 SER A N 1
ATOM 940 C CA . SER A 1 120 ? 3.768 -16.586 -3.409 1.00 85.00 120 SER A CA 1
ATOM 941 C C . SER A 1 120 ? 4.664 -15.399 -3.077 1.00 85.00 120 SER A C 1
ATOM 943 O O . SER A 1 120 ? 4.412 -14.296 -3.561 1.00 85.00 120 SER A O 1
ATOM 945 N N . VAL A 1 121 ? 5.711 -15.620 -2.283 1.00 84.62 121 VAL A N 1
ATOM 946 C CA . VAL A 1 121 ? 6.757 -14.615 -2.052 1.00 84.62 121 VAL A CA 1
ATOM 947 C C . VAL A 1 121 ? 7.583 -14.484 -3.331 1.00 84.62 121 VAL A C 1
ATOM 949 O O . VAL A 1 121 ? 8.046 -15.495 -3.861 1.00 84.62 121 VAL A O 1
ATOM 952 N N . VAL A 1 122 ? 7.719 -13.262 -3.848 1.00 86.69 122 VAL A N 1
ATOM 953 C CA . VAL A 1 122 ? 8.537 -12.972 -5.037 1.00 86.69 122 VAL A CA 1
ATOM 954 C C . VAL A 1 122 ? 9.943 -12.587 -4.593 1.00 86.69 122 VAL A C 1
ATOM 956 O O . VAL A 1 122 ? 10.917 -13.193 -5.031 1.00 86.69 122 VAL A O 1
ATOM 959 N N . GLU A 1 123 ? 10.024 -11.630 -3.675 1.00 86.62 123 GLU A N 1
ATOM 960 C CA . GLU A 1 123 ? 11.243 -11.178 -3.009 1.00 86.62 123 GLU A CA 1
ATOM 961 C C . GLU A 1 123 ? 10.890 -10.590 -1.636 1.00 86.62 123 GLU A C 1
ATOM 963 O O . GLU A 1 123 ? 9.719 -10.545 -1.249 1.00 86.62 123 GLU A O 1
ATOM 968 N N . ASP A 1 124 ? 11.898 -10.180 -0.870 1.00 84.75 124 ASP A N 1
ATOM 969 C CA . ASP A 1 124 ? 11.663 -9.600 0.450 1.00 84.75 124 ASP A CA 1
ATOM 970 C C . ASP A 1 124 ? 10.837 -8.308 0.342 1.00 84.75 124 ASP A C 1
ATOM 972 O O . ASP A 1 124 ? 11.159 -7.404 -0.429 1.00 84.75 124 ASP A O 1
ATOM 976 N N . GLY A 1 125 ? 9.729 -8.249 1.079 1.00 85.69 125 GLY A N 1
ATOM 977 C CA . GLY A 1 125 ? 8.765 -7.152 0.991 1.00 85.69 125 GLY A CA 1
ATOM 978 C C . GLY A 1 125 ? 7.880 -7.134 -0.267 1.00 85.69 125 GLY A C 1
ATOM 979 O O . GLY A 1 125 ? 7.078 -6.212 -0.407 1.00 85.69 125 GLY A O 1
ATOM 980 N N . HIS A 1 126 ? 7.955 -8.128 -1.164 1.00 90.69 126 HIS A N 1
ATOM 981 C CA . HIS A 1 126 ? 7.074 -8.250 -2.338 1.00 90.69 126 HIS A CA 1
ATOM 982 C C . HIS A 1 126 ? 6.453 -9.646 -2.443 1.00 90.69 126 HIS A C 1
ATOM 984 O O . HIS A 1 126 ? 7.114 -10.673 -2.620 1.00 90.69 126 HIS A O 1
ATOM 990 N N . PHE A 1 127 ? 5.127 -9.671 -2.406 1.00 89.12 127 PHE A N 1
ATOM 991 C CA . PHE A 1 127 ? 4.319 -10.872 -2.517 1.00 89.12 127 PHE A CA 1
ATOM 992 C C . PHE A 1 127 ? 3.383 -10.787 -3.710 1.00 89.12 127 PHE A C 1
ATOM 994 O O . PHE A 1 127 ? 2.916 -9.719 -4.095 1.00 89.12 127 PHE A O 1
ATOM 1001 N N . ARG A 1 128 ? 3.042 -11.943 -4.262 1.00 89.31 128 ARG A N 1
ATOM 1002 C CA . ARG A 1 128 ? 2.070 -12.063 -5.338 1.00 89.31 128 ARG A CA 1
ATOM 1003 C C . ARG A 1 128 ? 0.909 -12.929 -4.893 1.00 89.31 128 ARG A C 1
ATOM 1005 O O . ARG A 1 128 ? 1.088 -14.093 -4.540 1.00 89.31 128 ARG A O 1
ATOM 1012 N N . LEU A 1 129 ? -0.284 -12.354 -4.953 1.00 86.06 129 LEU A N 1
ATOM 1013 C CA . LEU A 1 129 ? -1.540 -13.047 -4.729 1.00 86.06 129 LEU A CA 1
ATOM 1014 C C . LEU A 1 129 ? -2.125 -13.464 -6.076 1.00 86.06 129 LEU A C 1
ATOM 1016 O O . LEU A 1 129 ? -2.330 -12.623 -6.953 1.00 86.06 129 LEU A O 1
ATOM 1020 N N . LYS A 1 130 ? -2.420 -14.753 -6.243 1.00 84.75 130 LYS A N 1
ATOM 1021 C CA . LYS A 1 130 ? -3.113 -15.256 -7.433 1.00 84.75 130 LYS A CA 1
ATOM 1022 C C . LYS A 1 130 ? -4.531 -15.671 -7.059 1.00 84.75 130 LYS A C 1
ATOM 1024 O O . LYS A 1 130 ? -4.732 -16.480 -6.152 1.00 84.75 130 LYS A O 1
ATOM 1029 N N . ARG A 1 131 ? -5.511 -15.121 -7.770 1.00 80.44 131 ARG A N 1
ATOM 1030 C CA . ARG A 1 131 ? -6.926 -15.496 -7.688 1.00 80.44 131 ARG A CA 1
ATOM 1031 C C . ARG A 1 131 ? -7.433 -15.868 -9.074 1.00 80.44 131 ARG A C 1
ATOM 1033 O O . ARG A 1 131 ? -6.782 -15.607 -10.083 1.00 80.44 131 ARG A O 1
ATOM 1040 N N . ASN A 1 132 ? -8.623 -16.456 -9.126 1.00 80.19 132 ASN A N 1
ATOM 1041 C CA . ASN A 1 132 ? -9.285 -16.751 -10.398 1.00 80.19 132 ASN A CA 1
ATOM 1042 C C . ASN A 1 132 ? -9.589 -15.471 -11.196 1.00 80.19 132 ASN A C 1
ATOM 1044 O O . ASN A 1 132 ? -9.602 -15.506 -12.422 1.00 80.19 132 ASN A O 1
ATOM 1048 N N . SER A 1 133 ? -9.805 -14.350 -10.501 1.00 80.25 133 SER A N 1
ATOM 1049 C CA . SER A 1 133 ? -10.108 -13.033 -11.070 1.00 80.25 133 SER A CA 1
ATOM 1050 C C . SER A 1 133 ? -8.879 -12.258 -11.553 1.00 80.25 133 SER A C 1
ATOM 1052 O O . SER A 1 133 ? -9.031 -11.326 -12.338 1.00 80.25 133 SER A O 1
ATOM 1054 N N . GLY A 1 134 ? -7.664 -12.622 -11.127 1.00 83.12 134 GLY A N 1
ATOM 1055 C CA . GLY A 1 134 ? -6.463 -11.882 -11.497 1.00 83.12 134 GLY A CA 1
ATOM 1056 C C . GLY A 1 134 ? -5.264 -12.124 -10.588 1.00 83.12 134 GLY A C 1
ATOM 1057 O O . GLY A 1 134 ? -5.228 -13.046 -9.768 1.00 83.12 134 GLY A O 1
ATOM 1058 N N . ILE A 1 135 ? -4.255 -11.277 -10.763 1.00 86.00 135 ILE A N 1
ATOM 1059 C CA . ILE A 1 135 ? -3.027 -11.276 -9.971 1.00 86.00 135 ILE A CA 1
ATOM 1060 C C . ILE A 1 135 ? -2.959 -9.942 -9.234 1.00 86.00 135 ILE A C 1
ATOM 1062 O O . ILE A 1 135 ? -3.246 -8.907 -9.816 1.00 86.00 135 ILE A O 1
ATOM 1066 N N . LEU A 1 136 ? -2.569 -9.949 -7.965 1.00 87.12 136 LEU A N 1
ATOM 1067 C CA . LEU A 1 136 ? -2.306 -8.726 -7.217 1.00 87.12 136 LEU A CA 1
ATOM 1068 C C . LEU A 1 136 ? -0.894 -8.790 -6.646 1.00 87.12 136 LEU A C 1
ATOM 1070 O O . LEU A 1 136 ? -0.582 -9.661 -5.834 1.00 87.12 136 LEU A O 1
ATOM 1074 N N . ASP A 1 137 ? -0.045 -7.875 -7.102 1.00 90.19 137 ASP A N 1
ATOM 1075 C CA . ASP A 1 137 ? 1.284 -7.668 -6.537 1.00 90.19 137 ASP A CA 1
ATOM 1076 C C . ASP A 1 137 ? 1.167 -6.769 -5.303 1.00 90.19 137 ASP A C 1
ATOM 1078 O O . ASP A 1 137 ? 0.605 -5.675 -5.371 1.00 90.19 137 ASP A O 1
ATOM 1082 N N . VAL A 1 138 ? 1.671 -7.254 -4.172 1.00 90.19 138 VAL A N 1
ATOM 1083 C CA . VAL A 1 138 ? 1.596 -6.625 -2.854 1.00 90.19 138 VAL A CA 1
ATOM 1084 C C . VAL A 1 138 ? 3.001 -6.292 -2.372 1.00 90.19 138 VAL A C 1
ATOM 1086 O O . VAL A 1 138 ? 3.857 -7.167 -2.315 1.00 90.19 138 VAL A O 1
ATOM 1089 N N . TYR A 1 139 ? 3.217 -5.050 -1.969 1.00 91.81 139 TYR A N 1
ATOM 1090 C CA . TYR A 1 139 ? 4.482 -4.509 -1.499 1.00 91.81 139 TYR A CA 1
ATOM 1091 C C . TYR A 1 139 ? 4.339 -4.030 -0.050 1.00 91.81 139 TYR A C 1
ATOM 1093 O O . TYR A 1 139 ? 3.354 -3.377 0.303 1.00 91.81 139 TYR A O 1
ATOM 1101 N N . THR A 1 140 ? 5.322 -4.334 0.788 1.00 90.19 140 THR A N 1
ATOM 1102 C CA . THR A 1 140 ? 5.438 -3.872 2.178 1.00 90.19 140 THR A CA 1
ATOM 1103 C C . THR A 1 140 ? 6.860 -3.377 2.419 1.00 90.19 140 THR A C 1
ATOM 1105 O O . THR A 1 140 ? 7.806 -3.883 1.822 1.00 90.19 140 THR A O 1
ATOM 1108 N N . SER A 1 141 ? 7.011 -2.370 3.280 1.00 81.50 141 SER A N 1
ATOM 1109 C CA . SER A 1 141 ? 8.321 -1.910 3.774 1.00 81.50 141 SER A CA 1
ATOM 1110 C C . SER A 1 141 ? 8.635 -2.400 5.192 1.00 81.50 141 SER A C 1
ATOM 1112 O O . SER A 1 141 ? 9.557 -1.897 5.830 1.00 81.50 141 SER A O 1
ATOM 1114 N N . GLU A 1 142 ? 7.787 -3.274 5.731 1.00 68.31 142 GLU A N 1
ATOM 1115 C CA . GLU A 1 142 ? 7.834 -3.814 7.096 1.00 68.31 142 GLU A CA 1
ATOM 1116 C C . GLU A 1 142 ? 7.816 -5.339 7.071 1.00 68.31 142 GLU A C 1
ATOM 1118 O O . GLU A 1 142 ? 7.074 -5.887 6.214 1.00 68.31 142 GLU A O 1
#

pLDDT: mean 79.89, std 10.37, range [47.5, 92.81]

=== Feature glossary ===
Key to the feature types in this record:

pLDDT. pLDDT is the predicted lDDT-Cα score: AlphaFold's confidence that the local environment of each residue (all inter-atomic distances within 15 Å) is correctly placed. It is a per-residue number between 0 and 100, with higher meaning more reliable.

Radius of gyration, Cα contacts, bounding box. The geometric summary reports three shape descriptors. Rg (radius of gyration) measures how spread out the Cα atoms are about their centre of mass; compact globular proteins have small Rg, elongated or unfolded ones large. Cα contacts (<8 Å, |i−j|>4) count long-range residue pairs in spatial proximity — high for tightly packed folds, near zero for rods or random coil. The bounding-box extents give the protein's footprint along x, y, z in Å.

Backbone torsions (φ/ψ). Backbone dihedral angles. Every residue except chain termini has a φ (preceding-C → N → Cα → C) and a ψ (N → Cα → C → next-N). They are reported in degrees following the IUPAC sign convention. Secondary structure is essentially a statement about which (φ, ψ) basin each residue occupies.

Contact-map, Ramachandran, and PAE plots. Plot images: a contact map (which residues are close in 3D, as an N×N binary image), a Ramachandran scatter (backbone torsion angles, revealing secondary-structure composition at a glance), and — for AlphaFold structures — a PAE heatmap (pairwise prediction confidence).

Predicted aligned error. Predicted Aligned Error (PAE) is an AlphaFold confidence matrix: entry (i, j) is the expected error in the position of residue j, in ångströms, when the prediction is superimposed on the true structure at residue i. Low PAE within a block of residues means that block is internally rigid and well-predicted; high PAE between two blocks means their relative placement is uncertain even if each block individually is confident.

Secondary structure (3-state, P-SEA). Three-state secondary structure (P-SEA) collapses the eight DSSP classes into helix (a), strand (b), and coil (c). P-SEA assigns these from Cα geometry alone — distances and angles — without requiring backbone oxygens, so it works on any Cα trace.

Solvent-accessible surface area. Solvent-accessible surface area (SASA) is the area in Å² traced out by the centre of a 1.4 Å probe sphere (a water molecule) rolled over the protein's van der Waals surface (Shrake–Rupley / Lee–Richards construction). Buried residues have near-zero SASA; fully exposed residues can exceed 200 Å². The total SASA scales roughly with the number of surface residues.

Foldseek 3Di. The Foldseek 3Di string encodes local tertiary geometry as a 20-letter alphabet — one character per residue — derived from the relative positions of nearby Cα atoms. Unlike the amino-acid sequence, 3Di is a direct function of the 3D structure, so two proteins with the same fold have similar 3Di strings even at low sequence identity.

B-factor. For experimental (PDB) structures, the B-factor (temperature factor) quantifies the positional spread of each atom in the crystal — a combination of thermal vibration and static disorder — in units of Å². High B-factors mark flexible loops or poorly resolved regions; low B-factors mark the rigid, well-ordered core.

mmCIF coordinates. The mmCIF block holds the 3D Cartesian coordinates of each backbone atom (N, Cα, C, O) in ångströms. mmCIF is the PDB's canonical archive format — a tagged-loop text representation of the atomic model.

InterPro / GO / CATH / organism. Functional annotations link the protein to curated databases. InterPro entries identify conserved domains and families by matching the sequence against member-database signatures (Pfam, PROSITE, CDD, …). Gene Ontology (GO) terms describe molecular function, biological process, and cellular component in a controlled vocabulary. CATH places the structure in a hierarchical fold classification (Class/Architecture/Topology/Homologous-superfamily). The organism is the source species.

Rendered structure images. Structure images are PyMOL renders from six orthogonal camera directions. Cartoon representation draws helices as coils and strands as arrows; sticks shows the backbone as bonds; surface shows the solvent-excluded envelope. Rainbow coloring maps sequence position to hue (blue→red, N→C); chain coloring assigns a distinct color per polypeptide.

Sequence. This is the polypeptide sequence — one letter per residue, N-terminus first. Length ranges from a few dozen residues for small domains to over a thousand for large multi-domain proteins.

Secondary structure (8-state, DSSP). The SS8 string is DSSP's per-residue secondary-structure call. α-helix (H) means an i→i+4 H-bond ladder; β-strand (E) means the residue participates in a β-sheet; 3₁₀ (G) and π (I) are tighter and wider helices; T/S are turns/bends; '-' is loop.

Nearest PDB structures. Structural nearest neighbors (via Foldseek easy-search vs the PDB). Reported per hit: target PDB id, E-value, and alignment TM-score. A TM-score above ~0.5 is the conventional threshold for 'same fold'.